Protein AF-A0A257ACP4-F1 (afdb_monomer_lite)

Secondary structure (DSSP, 8-state):
-PPPP---GGG-----HHHHH-TT-------SS-TT----TTHHHHHHHHHHHHHHHHHHHHHHHTT-

Radius of gyration: 24.51 Å; chains: 1; bounding box: 53×22×65 Å

pLDDT: mean 79.24, std 13.13, range [45.41, 94.56]

Foldseek 3Di:
DDDDDDDDPVPDPQPCPVCVPDPVSPDDDDDPPPPPPDPDPVVVVVVVVVVVVVVVVVVVVVVVVVVD

Sequence (68 aa):
MLSKARVDESKCIGCGLCAKACPRGAIRLVPLISNESANGNRLKMLEAKVSMVEAKLNEAKKDIECIK

Structure (mmCIF, N/CA/C/O backbone):
data_AF-A0A257ACP4-F1
#
_entry.id   AF-A0A257ACP4-F1
#
loop_
_atom_site.group_PDB
_atom_site.id
_atom_site.type_symbol
_atom_site.label_atom_id
_atom_site.label_alt_id
_atom_site.label_comp_id
_atom_site.label_asym_id
_atom_site.label_entity_id
_atom_site.label_seq_id
_atom_site.pdbx_PDB_ins_code
_atom_site.Cartn_x
_atom_site.Cartn_y
_atom_site.Cartn_z
_atom_site.occupancy
_atom_site.B_iso_or_equiv
_atom_site.auth_seq_id
_atom_site.auth_comp_id
_atom_site.auth_asym_id
_atom_site.auth_atom_id
_atom_site.pdbx_PDB_model_num
ATOM 1 N N . MET A 1 1 ? 9.414 -7.504 -29.230 1.00 45.41 1 MET A N 1
ATOM 2 C CA . MET A 1 1 ? 9.362 -8.301 -27.982 1.00 45.41 1 MET A CA 1
ATOM 3 C C . MET A 1 1 ? 9.924 -7.443 -26.853 1.00 45.41 1 MET A C 1
ATOM 5 O O . MET A 1 1 ? 11.008 -6.914 -27.033 1.00 45.41 1 MET A O 1
ATOM 9 N N . LEU A 1 2 ? 9.197 -7.226 -25.748 1.00 66.44 2 LEU A N 1
ATOM 10 C CA . LEU A 1 2 ? 9.748 -6.525 -24.574 1.00 66.44 2 LEU A CA 1
ATOM 11 C C . LEU A 1 2 ? 10.191 -7.561 -23.541 1.00 66.44 2 LEU A C 1
ATOM 13 O O . LEU A 1 2 ? 9.370 -8.371 -23.108 1.00 66.44 2 LEU A O 1
ATOM 17 N N . SER A 1 3 ? 11.456 -7.502 -23.136 1.00 78.06 3 SER A N 1
ATOM 18 C CA . SER A 1 3 ? 12.014 -8.314 -22.055 1.00 78.06 3 SER A CA 1
ATOM 19 C C . SER A 1 3 ? 11.313 -8.011 -20.726 1.00 78.06 3 SER A C 1
ATOM 21 O O . SER A 1 3 ? 10.975 -6.863 -20.431 1.00 78.06 3 SER A O 1
ATOM 23 N N . LYS A 1 4 ? 11.073 -9.045 -19.913 1.00 82.06 4 LYS A N 1
ATOM 24 C CA . LYS A 1 4 ? 10.452 -8.903 -18.590 1.00 82.06 4 LYS A CA 1
ATOM 25 C C . LYS A 1 4 ? 11.462 -8.299 -17.611 1.00 82.06 4 LYS A C 1
ATOM 27 O O . LYS A 1 4 ? 12.495 -8.908 -17.348 1.00 82.06 4 LYS A O 1
ATOM 32 N N . ALA A 1 5 ? 11.148 -7.131 -17.055 1.00 85.94 5 ALA A N 1
ATOM 33 C CA . ALA A 1 5 ? 11.934 -6.534 -15.980 1.00 85.94 5 ALA A CA 1
ATOM 34 C C . ALA A 1 5 ? 11.781 -7.347 -14.682 1.00 85.94 5 ALA A C 1
ATOM 36 O O . ALA A 1 5 ? 10.691 -7.841 -14.375 1.00 85.94 5 ALA A O 1
ATOM 37 N N . ARG A 1 6 ? 12.872 -7.483 -13.924 1.00 90.56 6 ARG A N 1
ATOM 38 C CA . ARG A 1 6 ? 12.893 -8.077 -12.580 1.00 90.56 6 ARG A CA 1
ATOM 39 C C . ARG A 1 6 ? 13.356 -7.020 -11.582 1.00 90.56 6 ARG A C 1
ATOM 41 O O . ARG A 1 6 ? 14.270 -6.260 -11.887 1.00 90.56 6 ARG A O 1
ATOM 48 N N . VAL A 1 7 ? 12.713 -6.977 -10.420 1.00 90.31 7 VAL A N 1
ATOM 49 C CA . VAL A 1 7 ? 13.099 -6.101 -9.308 1.00 90.31 7 VAL A CA 1
ATOM 50 C C . VAL A 1 7 ? 13.956 -6.917 -8.346 1.00 90.31 7 VAL A C 1
ATOM 52 O O . VAL A 1 7 ? 13.578 -8.028 -7.991 1.00 90.31 7 VAL A O 1
ATOM 55 N N . ASP A 1 8 ? 15.108 -6.375 -7.959 1.00 92.56 8 ASP A N 1
ATOM 56 C CA . ASP A 1 8 ? 15.931 -6.913 -6.876 1.00 92.56 8 ASP A CA 1
ATOM 57 C C . ASP A 1 8 ? 15.429 -6.315 -5.558 1.00 92.56 8 ASP A C 1
ATOM 59 O O . ASP A 1 8 ? 15.584 -5.118 -5.307 1.00 92.56 8 ASP A O 1
ATOM 63 N N . GLU A 1 9 ? 14.765 -7.136 -4.750 1.00 89.00 9 GLU A N 1
ATOM 64 C CA . GLU A 1 9 ? 14.110 -6.701 -3.514 1.00 89.00 9 GLU A CA 1
ATOM 65 C C . GLU A 1 9 ? 15.118 -6.193 -2.479 1.00 89.00 9 GLU A C 1
ATOM 67 O O . GLU A 1 9 ? 14.825 -5.231 -1.775 1.00 89.00 9 GLU A O 1
ATOM 72 N N . SER A 1 10 ? 16.341 -6.735 -2.470 1.00 93.50 10 SER A N 1
ATOM 73 C CA . SER A 1 10 ? 17.409 -6.311 -1.552 1.00 93.50 10 SER A CA 1
ATOM 74 C C . SER A 1 10 ? 17.878 -4.878 -1.810 1.00 93.50 10 SER A C 1
ATOM 76 O O . SER A 1 10 ? 18.447 -4.236 -0.930 1.00 93.50 10 SER A O 1
ATOM 78 N N . LYS A 1 11 ? 17.663 -4.370 -3.028 1.00 93.25 11 LYS A N 1
ATOM 79 C CA . LYS A 1 11 ? 18.038 -3.009 -3.448 1.00 93.25 11 LYS A CA 1
ATOM 80 C C . LYS A 1 11 ? 16.833 -2.087 -3.606 1.00 93.25 11 LYS A C 1
ATOM 82 O O . LYS A 1 11 ? 16.993 -0.898 -3.883 1.00 93.25 11 LYS A O 1
ATOM 87 N N . CYS A 1 12 ? 15.623 -2.625 -3.502 1.00 93.06 12 CYS A N 1
ATOM 88 C CA . CYS A 1 12 ? 14.404 -1.873 -3.718 1.00 93.06 12 CYS A CA 1
ATOM 89 C C . CYS A 1 12 ? 14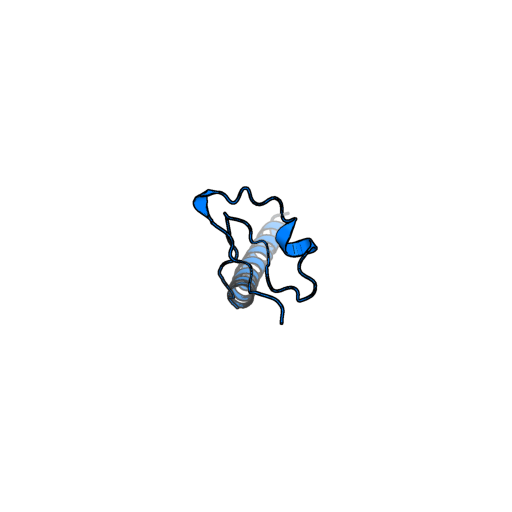.149 -0.941 -2.530 1.00 93.06 12 CYS A C 1
ATOM 91 O O . CYS A 1 12 ? 13.908 -1.388 -1.416 1.00 93.06 12 CYS A O 1
ATOM 93 N N . ILE A 1 13 ? 14.129 0.365 -2.789 1.00 93.25 13 ILE A N 1
ATOM 94 C CA . ILE A 1 13 ? 13.802 1.383 -1.777 1.00 93.25 13 ILE A CA 1
ATOM 95 C C . ILE A 1 13 ? 12.320 1.787 -1.783 1.00 93.25 13 ILE A C 1
ATOM 97 O O . ILE A 1 13 ? 11.929 2.718 -1.090 1.00 93.25 13 ILE A O 1
ATOM 101 N N . GLY A 1 14 ? 11.493 1.159 -2.627 1.00 92.50 14 GLY A N 1
ATOM 102 C CA . GLY A 1 14 ? 10.064 1.475 -2.711 1.00 92.50 14 GLY A CA 1
ATOM 103 C C . GLY A 1 14 ? 9.729 2.833 -3.345 1.00 92.50 14 GLY A C 1
ATOM 104 O O . GLY A 1 14 ? 8.707 3.420 -3.014 1.00 92.50 14 GLY A O 1
ATOM 105 N N . CYS A 1 15 ? 10.540 3.348 -4.278 1.00 94.56 15 CYS A N 1
ATOM 106 C CA . CYS A 1 15 ? 10.297 4.664 -4.898 1.00 94.56 15 CYS A CA 1
ATOM 107 C C . CYS A 1 15 ? 9.140 4.703 -5.919 1.00 94.56 15 CYS A C 1
ATOM 109 O O . CYS A 1 15 ? 8.658 5.774 -6.272 1.00 94.56 15 CYS A O 1
ATOM 111 N N . GLY A 1 16 ? 8.717 3.553 -6.454 1.00 92.62 16 GLY A N 1
ATOM 112 C CA . GLY A 1 16 ? 7.566 3.447 -7.362 1.00 92.62 16 GLY A CA 1
ATOM 113 C C . GLY A 1 16 ? 7.764 3.869 -8.818 1.00 92.62 16 GLY A C 1
ATOM 114 O O . GLY A 1 16 ? 6.844 3.711 -9.623 1.00 92.62 16 GLY A O 1
ATOM 115 N N . LEU A 1 17 ? 8.962 4.302 -9.210 1.00 94.00 17 LEU A N 1
ATOM 116 C CA . LEU A 1 17 ? 9.248 4.681 -10.600 1.00 94.00 17 LEU A CA 1
ATOM 117 C C . LEU A 1 17 ? 9.032 3.526 -11.589 1.00 94.00 17 LEU A C 1
ATOM 119 O O . LEU A 1 17 ? 8.476 3.733 -12.664 1.00 94.00 17 LEU A O 1
ATOM 123 N N . CYS A 1 18 ? 9.407 2.300 -11.214 1.00 93.25 18 CYS A N 1
ATOM 124 C CA . CYS A 1 18 ? 9.224 1.117 -12.059 1.00 93.25 18 CYS A CA 1
ATOM 125 C C . CYS A 1 18 ? 7.744 0.774 -12.301 1.00 93.25 18 CYS A C 1
ATOM 127 O O . CYS A 1 18 ? 7.390 0.363 -13.405 1.00 93.25 18 CYS A O 1
ATOM 129 N N . ALA A 1 19 ? 6.874 0.986 -11.308 1.00 92.56 19 ALA A N 1
ATOM 130 C CA . ALA A 1 19 ? 5.433 0.792 -11.450 1.00 92.56 19 ALA A CA 1
ATOM 131 C C . ALA A 1 19 ? 4.826 1.838 -12.398 1.00 92.56 19 ALA A C 1
ATOM 133 O O . ALA A 1 19 ? 4.071 1.479 -13.298 1.00 92.56 19 ALA A O 1
ATOM 134 N N . LYS A 1 20 ? 5.225 3.113 -12.264 1.00 93.25 20 LYS A N 1
ATOM 135 C CA . LYS A 1 20 ? 4.756 4.209 -13.130 1.00 93.25 20 LYS A CA 1
ATOM 136 C C . LYS A 1 20 ? 5.245 4.079 -14.574 1.00 93.25 20 LYS A C 1
ATOM 138 O O . LYS A 1 20 ? 4.510 4.387 -15.504 1.00 93.25 20 LYS A O 1
ATOM 143 N N . ALA A 1 21 ? 6.483 3.632 -14.762 1.00 92.31 21 ALA A N 1
ATOM 144 C CA . ALA A 1 21 ? 7.082 3.480 -16.082 1.00 92.31 21 ALA A CA 1
ATOM 145 C C . ALA A 1 21 ? 6.551 2.261 -16.850 1.00 92.31 21 ALA A C 1
ATOM 147 O O . ALA A 1 21 ? 6.770 2.168 -18.054 1.00 92.31 21 ALA A O 1
ATOM 148 N N . CYS A 1 22 ? 5.895 1.303 -16.184 1.00 91.44 22 CYS A N 1
ATOM 149 C CA . CYS A 1 22 ? 5.451 0.077 -16.829 1.00 91.44 22 CYS A CA 1
ATOM 150 C C . CYS A 1 22 ? 4.161 0.313 -17.638 1.00 91.44 22 CYS A C 1
ATOM 152 O O . CYS A 1 22 ? 3.085 0.391 -17.043 1.00 91.44 22 CYS A O 1
ATOM 154 N N . PRO A 1 23 ? 4.201 0.307 -18.986 1.00 90.38 23 PRO A N 1
ATOM 155 C CA . PRO A 1 23 ? 3.014 0.575 -19.804 1.00 90.38 23 PRO A CA 1
ATOM 156 C C . PRO A 1 23 ? 1.966 -0.542 -19.716 1.00 90.38 23 PRO A C 1
ATOM 158 O O . PRO A 1 23 ? 0.821 -0.356 -20.104 1.00 90.38 23 PRO A O 1
ATOM 161 N N . ARG A 1 24 ? 2.358 -1.723 -19.219 1.00 91.88 24 ARG A N 1
ATOM 162 C CA . ARG A 1 24 ? 1.466 -2.873 -19.029 1.00 91.88 24 ARG A CA 1
ATOM 163 C C . ARG A 1 24 ? 0.947 -3.007 -17.599 1.00 91.88 24 ARG A C 1
ATOM 165 O O . ARG A 1 24 ? 0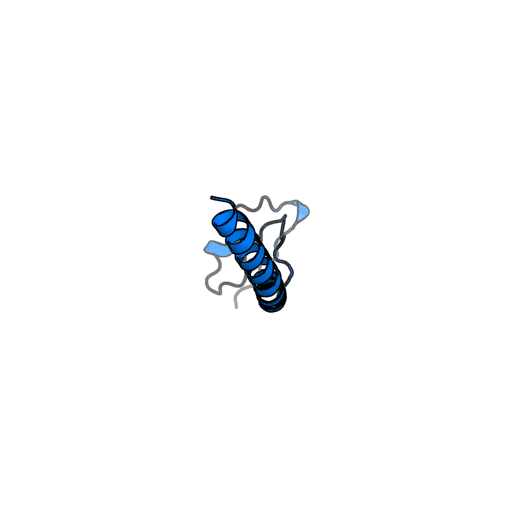.261 -3.982 -17.318 1.00 91.88 24 ARG A O 1
ATOM 172 N N . GLY A 1 25 ? 1.338 -2.113 -16.685 1.00 89.50 25 GLY A N 1
ATOM 173 C CA . GLY A 1 25 ? 0.953 -2.212 -15.274 1.00 89.50 25 GLY A CA 1
ATOM 174 C C . GLY A 1 25 ? 1.414 -3.509 -14.595 1.00 89.50 25 GLY A C 1
ATOM 175 O O . GLY A 1 25 ? 0.756 -4.002 -13.688 1.00 89.50 25 GLY A O 1
ATOM 176 N N . ALA A 1 26 ? 2.533 -4.094 -15.037 1.00 90.00 26 ALA A N 1
ATOM 177 C CA . ALA A 1 26 ? 2.995 -5.403 -14.567 1.00 90.00 26 ALA A CA 1
ATOM 178 C C . ALA A 1 26 ? 3.626 -5.384 -13.158 1.00 90.00 26 ALA A C 1
ATOM 180 O O . ALA A 1 26 ? 3.989 -6.437 -12.641 1.00 90.00 26 ALA A O 1
ATOM 181 N N . ILE A 1 27 ? 3.803 -4.203 -12.557 1.00 89.62 27 ILE A N 1
ATOM 182 C CA . ILE A 1 27 ? 4.435 -4.000 -11.247 1.00 89.62 27 ILE A CA 1
ATOM 183 C C . ILE A 1 27 ? 3.508 -3.124 -10.399 1.00 89.62 27 ILE A C 1
ATOM 185 O O . ILE A 1 27 ? 3.027 -2.099 -10.880 1.00 89.62 27 ILE A O 1
ATOM 189 N N . ARG A 1 28 ? 3.293 -3.501 -9.132 1.00 88.06 28 ARG A N 1
ATOM 190 C CA . ARG A 1 28 ? 2.486 -2.751 -8.157 1.00 88.06 28 ARG A CA 1
ATOM 191 C C . ARG A 1 28 ? 3.275 -2.546 -6.865 1.00 88.06 28 ARG A C 1
ATOM 193 O O . ARG A 1 28 ? 3.934 -3.475 -6.410 1.00 88.06 28 ARG A O 1
ATOM 200 N N . LEU A 1 29 ? 3.190 -1.353 -6.272 1.00 89.38 29 LEU A N 1
ATOM 201 C CA . LEU A 1 29 ? 3.692 -1.118 -4.916 1.00 89.38 29 LEU A CA 1
ATOM 202 C C . LEU A 1 29 ? 2.692 -1.621 -3.881 1.00 89.38 29 LEU A C 1
ATOM 204 O O . LEU A 1 29 ? 1.487 -1.407 -4.018 1.00 89.38 29 LEU A O 1
ATOM 208 N N . VAL A 1 30 ? 3.211 -2.246 -2.831 1.00 84.31 30 VAL A N 1
ATOM 209 C CA . VAL A 1 30 ? 2.444 -2.646 -1.653 1.00 84.31 30 VAL A CA 1
ATOM 210 C C . VAL A 1 30 ? 3.144 -2.122 -0.398 1.00 84.31 30 VAL A C 1
ATOM 212 O O . VAL A 1 30 ? 4.377 -2.081 -0.369 1.00 84.31 30 VAL A O 1
ATOM 215 N N . PRO A 1 31 ? 2.395 -1.686 0.625 1.00 80.81 31 PRO A N 1
ATOM 216 C CA . PRO A 1 31 ? 2.979 -1.299 1.901 1.00 80.81 31 PRO A CA 1
ATOM 217 C C . PRO A 1 31 ? 3.627 -2.513 2.584 1.00 80.81 31 PRO A C 1
ATOM 219 O O . PRO A 1 31 ? 3.026 -3.584 2.673 1.00 80.81 31 PRO A O 1
ATOM 222 N N . LEU A 1 32 ? 4.849 -2.337 3.100 1.00 74.69 32 LEU A N 1
ATOM 223 C CA . LEU A 1 32 ? 5.598 -3.395 3.803 1.00 74.69 32 LEU A CA 1
ATOM 224 C C . LEU A 1 32 ? 4.886 -3.857 5.085 1.00 74.69 32 LEU A C 1
ATOM 226 O O . LEU A 1 32 ? 4.958 -5.018 5.471 1.00 74.69 32 LEU A O 1
ATOM 230 N N . ILE A 1 33 ? 4.130 -2.949 5.696 1.00 73.94 33 ILE A N 1
ATOM 231 C CA . ILE A 1 33 ? 3.166 -3.210 6.765 1.00 73.94 33 ILE A CA 1
ATOM 232 C C . ILE A 1 33 ? 1.786 -3.355 6.139 1.00 73.94 33 ILE A C 1
ATOM 234 O O . ILE A 1 33 ? 0.960 -2.446 6.136 1.00 73.94 33 ILE A O 1
ATOM 238 N N . SER A 1 34 ? 1.551 -4.526 5.566 1.00 55.00 34 SER A N 1
ATOM 239 C CA . SER A 1 34 ? 0.219 -4.931 5.147 1.00 55.00 34 SER A CA 1
ATOM 240 C C . SER A 1 34 ? -0.535 -5.475 6.362 1.00 55.00 34 SER A C 1
ATOM 242 O O . SER A 1 34 ? -0.646 -6.687 6.530 1.00 55.00 34 SER A O 1
ATOM 244 N N . ASN A 1 35 ? -1.168 -4.599 7.147 1.00 60.06 35 ASN A N 1
ATOM 245 C CA . ASN A 1 35 ? -2.339 -5.006 7.946 1.00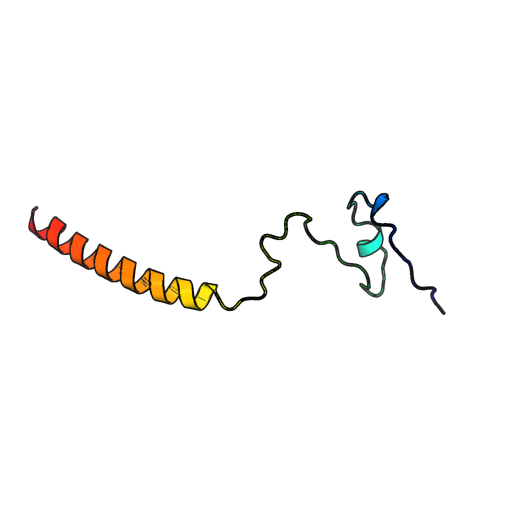 60.06 35 ASN A CA 1
ATOM 246 C C . ASN A 1 35 ? -3.568 -5.298 7.049 1.00 60.06 35 ASN A C 1
ATOM 248 O O . ASN A 1 35 ? -4.703 -5.278 7.504 1.00 60.06 35 ASN A O 1
ATOM 252 N N . GLU A 1 36 ? -3.341 -5.580 5.762 1.00 63.88 36 GLU A N 1
ATOM 253 C CA . GLU A 1 36 ? -4.339 -5.818 4.722 1.00 63.88 36 GLU A CA 1
ATOM 254 C C . GLU A 1 36 ? -3.879 -6.924 3.749 1.00 63.88 36 GLU A C 1
ATOM 256 O O . GLU A 1 36 ? -4.263 -6.956 2.586 1.00 63.88 36 GLU A O 1
ATOM 261 N N . SER A 1 37 ? -3.083 -7.892 4.222 1.00 60.38 37 SER A N 1
ATOM 262 C CA . SER A 1 37 ? -2.994 -9.207 3.556 1.00 60.38 37 SER A CA 1
ATOM 263 C C . SER A 1 37 ? -4.234 -10.083 3.802 1.00 60.38 37 SER A C 1
ATOM 265 O O . SER A 1 37 ? -4.282 -11.229 3.366 1.00 60.38 37 SER A O 1
ATOM 267 N N . ALA A 1 38 ? -5.271 -9.574 4.469 1.00 55.91 38 ALA A N 1
ATOM 268 C CA . ALA A 1 38 ? -6.534 -10.279 4.623 1.00 55.91 38 ALA A CA 1
ATOM 269 C C . ALA A 1 38 ? -7.549 -9.752 3.607 1.00 55.91 38 ALA A C 1
ATOM 271 O O . ALA A 1 38 ? -8.379 -8.901 3.914 1.00 55.91 38 ALA A O 1
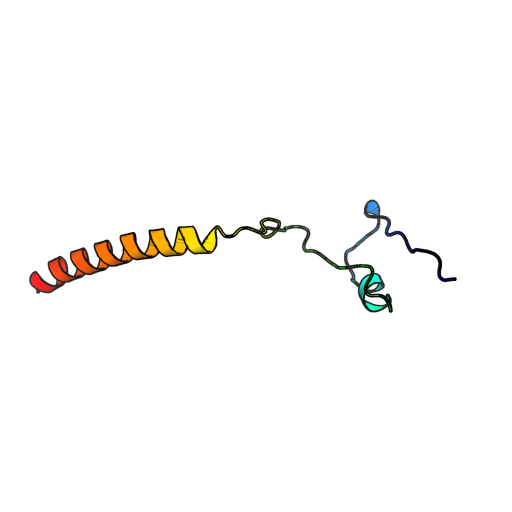ATOM 272 N N . ASN A 1 39 ? -7.549 -10.335 2.409 1.00 66.06 39 ASN A N 1
ATOM 273 C CA . ASN A 1 39 ? -8.827 -10.529 1.742 1.00 66.06 39 ASN A CA 1
ATOM 274 C C . ASN A 1 39 ? -9.704 -11.307 2.734 1.00 66.06 39 ASN A C 1
ATOM 276 O O . ASN A 1 39 ? -9.387 -12.442 3.089 1.00 66.06 39 ASN A O 1
ATOM 280 N N . GLY A 1 40 ? -10.731 -10.681 3.288 1.00 45.56 40 GLY A N 1
ATOM 281 C CA . GLY A 1 40 ? -11.482 -11.316 4.350 1.00 45.56 40 GLY A CA 1
ATOM 282 C C . GLY A 1 40 ? -12.775 -10.591 4.594 1.00 45.56 40 GLY A C 1
ATOM 283 O O . GLY A 1 40 ? -12.792 -9.503 5.157 1.00 45.56 40 GLY A O 1
ATOM 284 N N . ASN A 1 41 ? -13.867 -11.264 4.264 1.00 60.81 41 ASN A N 1
ATOM 285 C CA . ASN A 1 41 ? -15.236 -10.983 4.686 1.00 60.81 41 ASN A CA 1
ATOM 286 C C . ASN A 1 41 ? -15.416 -11.003 6.231 1.00 60.81 41 ASN A C 1
ATOM 288 O O . ASN A 1 41 ? -16.418 -11.495 6.739 1.00 60.81 41 ASN A O 1
ATOM 292 N N . ARG A 1 42 ? -14.441 -10.511 7.005 1.00 59.03 42 ARG A N 1
ATOM 293 C CA . ARG A 1 42 ? -14.406 -10.487 8.469 1.00 59.03 42 ARG A CA 1
ATOM 294 C C . ARG A 1 42 ? -15.089 -9.243 9.030 1.00 59.03 42 ARG A C 1
ATOM 296 O O . ARG A 1 42 ? -15.625 -9.315 10.131 1.00 59.03 42 ARG A O 1
ATOM 303 N N . LEU A 1 43 ? -15.130 -8.150 8.258 1.00 60.75 43 LEU A N 1
ATOM 304 C CA . LEU A 1 43 ? -15.828 -6.926 8.655 1.00 60.75 43 LEU A CA 1
ATOM 305 C C . LEU A 1 43 ? -17.335 -7.180 8.804 1.00 60.75 43 LEU A C 1
ATOM 307 O O . LEU A 1 43 ? -17.877 -6.899 9.862 1.00 60.75 43 LEU A O 1
ATOM 311 N N . LYS A 1 44 ? -17.950 -7.912 7.863 1.00 64.50 44 LYS A N 1
ATOM 312 C CA . LYS A 1 44 ? -19.377 -8.285 7.923 1.00 64.50 44 LYS A CA 1
ATOM 313 C C . LYS A 1 44 ? -19.759 -9.063 9.185 1.00 64.50 44 LYS A C 1
ATOM 315 O O . LYS A 1 44 ? -20.857 -8.908 9.710 1.00 64.50 44 LYS A O 1
ATOM 320 N N . MET A 1 45 ? -18.856 -9.906 9.693 1.00 65.31 45 MET A N 1
ATOM 321 C CA . MET A 1 45 ? -19.094 -10.652 10.934 1.00 65.31 45 MET A CA 1
ATOM 322 C C . MET A 1 45 ? -18.839 -9.814 12.188 1.00 65.31 45 MET A C 1
ATOM 324 O O . MET A 1 45 ? -19.443 -10.077 13.227 1.00 65.31 45 MET A O 1
ATOM 328 N N . LEU A 1 46 ? -17.934 -8.836 12.115 1.00 72.44 46 LEU A N 1
ATOM 329 C CA . LEU A 1 46 ? -17.691 -7.910 13.214 1.00 72.44 46 LEU A CA 1
ATOM 330 C C . LEU A 1 46 ? -18.847 -6.913 13.337 1.00 72.44 46 LEU A C 1
ATOM 332 O O . LEU A 1 46 ? -19.329 -6.715 14.443 1.00 72.44 46 LEU A O 1
ATOM 336 N N . GLU A 1 47 ? -19.361 -6.392 12.224 1.00 72.94 47 GLU A N 1
ATOM 337 C CA . GLU A 1 47 ? -20.531 -5.503 12.178 1.00 72.94 47 GLU A CA 1
ATOM 338 C C . GLU A 1 47 ? -21.772 -6.168 1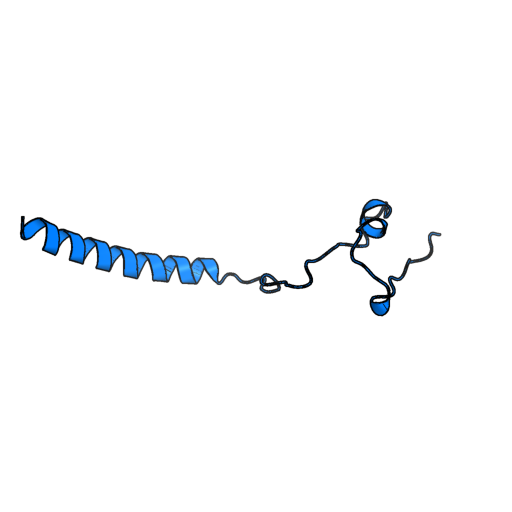2.800 1.00 72.94 47 GLU A C 1
ATOM 340 O O . GLU A 1 47 ? -22.455 -5.564 13.624 1.00 72.94 47 GLU A O 1
ATOM 345 N N . ALA A 1 48 ? -22.007 -7.454 12.512 1.00 76.12 48 ALA A N 1
ATOM 346 C CA . ALA A 1 48 ? -23.090 -8.218 13.137 1.00 76.12 48 ALA A CA 1
ATOM 347 C C . ALA A 1 48 ? -22.903 -8.436 14.654 1.00 76.12 48 ALA A C 1
ATOM 349 O O . ALA A 1 48 ? -23.879 -8.570 15.385 1.00 76.12 48 ALA A O 1
ATOM 350 N N . LYS A 1 49 ? -21.660 -8.486 15.151 1.00 77.50 49 LYS A N 1
ATOM 351 C CA . LYS A 1 49 ? -21.382 -8.553 16.598 1.00 77.50 49 LYS A CA 1
ATOM 352 C C . LYS A 1 49 ? -21.489 -7.181 17.263 1.00 77.50 49 LYS A C 1
ATOM 354 O O . LYS A 1 49 ? -21.930 -7.107 18.408 1.00 77.50 49 LYS A O 1
ATOM 359 N N . VAL A 1 50 ? -21.099 -6.118 16.559 1.00 85.62 50 VAL A N 1
ATOM 360 C CA . VAL A 1 50 ? -21.190 -4.727 17.024 1.00 85.62 50 VAL A CA 1
ATOM 361 C C . VAL A 1 50 ? -22.652 -4.347 17.263 1.00 85.62 50 VAL A C 1
ATOM 363 O O . VAL A 1 50 ? -22.959 -3.867 18.351 1.00 85.62 50 VAL A O 1
ATOM 366 N N . SER A 1 51 ? -23.572 -4.712 16.363 1.00 84.00 51 SER A N 1
ATOM 367 C CA . SER A 1 51 ? -25.004 -4.417 16.535 1.00 84.00 51 SER A CA 1
ATOM 368 C C . SER A 1 51 ? -25.625 -5.058 17.788 1.00 84.00 51 SER A C 1
ATOM 370 O O . SER A 1 51 ? -26.463 -4.447 18.451 1.00 84.00 51 SER A O 1
ATOM 372 N N . MET A 1 52 ? -25.180 -6.257 18.185 1.00 74.62 52 MET A N 1
ATOM 373 C CA . MET A 1 52 ? -25.629 -6.896 19.432 1.00 74.62 52 MET A CA 1
ATOM 374 C C . MET A 1 52 ? -25.128 -6.160 20.683 1.00 74.62 52 MET A C 1
ATOM 376 O O . MET A 1 52 ? -25.828 -6.117 21.697 1.00 74.62 52 MET A O 1
ATOM 380 N N . VAL A 1 53 ? -23.917 -5.597 20.632 1.00 90.44 53 VAL A N 1
ATOM 381 C CA . VAL A 1 53 ? -23.343 -4.811 21.735 1.00 90.44 53 VAL A CA 1
ATOM 382 C C . VAL A 1 53 ? -24.014 -3.442 21.819 1.00 90.44 53 VAL A C 1
ATOM 384 O O . VAL A 1 53 ? -24.367 -3.008 22.913 1.00 90.44 53 VAL A O 1
ATOM 387 N N . GLU A 1 54 ? -24.257 -2.792 20.683 1.00 89.38 54 GLU A N 1
ATOM 388 C CA . GLU A 1 54 ? -24.954 -1.505 20.614 1.00 89.38 54 GLU A CA 1
ATOM 389 C C . GLU A 1 54 ? -26.397 -1.608 21.112 1.00 89.38 54 GLU A C 1
ATOM 391 O O . GLU A 1 54 ? -26.842 -0.747 21.868 1.00 89.38 54 GLU A O 1
ATOM 396 N N . ALA A 1 55 ? -27.115 -2.682 20.768 1.00 83.88 55 ALA A N 1
ATOM 397 C CA . ALA A 1 55 ? -28.461 -2.928 21.279 1.00 83.88 55 ALA A CA 1
ATOM 398 C C . ALA A 1 55 ? -28.478 -3.055 22.812 1.00 83.88 55 ALA A C 1
ATOM 400 O O . ALA A 1 55 ? -29.295 -2.417 23.473 1.00 83.88 55 ALA A O 1
ATOM 401 N N . LYS A 1 56 ? -27.533 -3.811 23.390 1.00 86.00 56 LYS A N 1
ATOM 402 C CA . LYS A 1 56 ? -27.390 -3.931 24.852 1.00 86.00 56 LYS A CA 1
ATOM 403 C C . LYS A 1 56 ? -26.993 -2.612 25.512 1.00 86.00 56 LYS A C 1
ATOM 405 O O . LYS A 1 56 ? -27.501 -2.293 26.582 1.00 86.00 56 LYS A O 1
ATOM 410 N N . LEU A 1 57 ? -26.112 -1.841 24.874 1.00 85.44 57 LEU A N 1
ATOM 411 C CA . LEU A 1 57 ? -25.728 -0.511 25.342 1.00 85.44 57 LEU A CA 1
ATOM 412 C C . LEU A 1 57 ? -26.921 0.453 25.315 1.00 85.44 57 LEU A C 1
ATOM 414 O O . LEU A 1 57 ? -27.067 1.262 26.224 1.00 85.44 57 LEU A O 1
ATOM 418 N N . ASN A 1 58 ? -27.771 0.376 24.294 1.00 85.56 58 ASN A N 1
ATOM 419 C CA . ASN A 1 58 ? -28.954 1.222 24.178 1.00 85.56 58 ASN A CA 1
ATOM 420 C C . ASN A 1 58 ? -30.057 0.825 25.164 1.00 85.56 58 ASN A C 1
ATOM 422 O O . ASN A 1 58 ? -30.733 1.715 25.666 1.00 85.56 58 ASN A O 1
ATOM 426 N N . GLU A 1 59 ? -30.205 -0.460 25.495 1.00 81.25 59 GLU A N 1
ATOM 427 C CA . GLU A 1 59 ? -31.092 -0.879 26.587 1.00 81.25 59 GLU A CA 1
ATOM 428 C C . GLU A 1 59 ? -30.594 -0.346 27.937 1.00 81.25 59 GLU A C 1
ATOM 430 O O . GLU A 1 59 ? -31.320 0.370 28.619 1.00 81.25 59 GLU A O 1
ATOM 435 N N . ALA A 1 60 ? -29.308 -0.545 28.244 1.00 81.88 60 ALA A N 1
ATOM 436 C CA . ALA A 1 60 ? -28.701 -0.026 29.471 1.00 81.88 60 ALA A CA 1
ATOM 437 C C . ALA A 1 60 ? -28.789 1.511 29.579 1.00 81.88 60 ALA A C 1
ATOM 439 O O . ALA A 1 60 ? -28.873 2.065 30.672 1.00 81.88 60 ALA A O 1
ATOM 440 N N . LYS A 1 61 ? -28.784 2.228 28.447 1.00 83.62 61 LYS A N 1
ATOM 441 C CA . LYS A 1 61 ? -29.006 3.682 28.419 1.00 83.62 61 LYS A CA 1
ATOM 442 C C . LYS A 1 61 ? -30.441 4.074 28.786 1.00 83.62 61 LYS A C 1
ATOM 444 O O . LYS A 1 61 ? -30.598 5.113 29.420 1.00 83.62 61 LYS A O 1
ATOM 449 N N . LYS A 1 62 ? -31.462 3.280 28.436 1.00 79.00 62 LYS A N 1
ATOM 450 C CA . LYS A 1 62 ? -32.850 3.540 28.870 1.00 79.00 62 LYS A CA 1
ATOM 451 C C . LYS A 1 62 ? -33.009 3.349 30.373 1.00 79.00 62 LYS A C 1
ATOM 453 O O . LYS A 1 62 ? -33.690 4.146 31.011 1.00 79.00 62 LYS A O 1
ATOM 458 N N . ASP A 1 63 ? -32.325 2.355 30.938 1.00 74.06 63 ASP A N 1
ATOM 459 C CA . ASP A 1 63 ? -32.309 2.140 32.388 1.00 74.06 63 ASP A CA 1
ATOM 460 C C . ASP A 1 63 ? -31.706 3.348 33.123 1.00 74.06 63 ASP A C 1
ATOM 462 O O . ASP A 1 63 ? -32.204 3.755 34.167 1.00 74.06 63 ASP A O 1
ATOM 466 N N . ILE A 1 64 ? -30.671 3.975 32.549 1.00 76.06 64 ILE A N 1
ATOM 467 C CA . ILE A 1 64 ? -30.064 5.204 33.086 1.00 76.06 64 ILE A CA 1
ATOM 468 C C . ILE A 1 64 ? -30.983 6.424 32.901 1.00 76.06 64 ILE A C 1
ATOM 470 O O . ILE A 1 64 ? -31.040 7.280 33.782 1.00 76.06 64 ILE A O 1
ATOM 474 N N . GLU A 1 65 ? -31.700 6.529 31.777 1.00 71.25 65 GLU A N 1
ATOM 475 C CA . GLU A 1 65 ? -32.661 7.616 31.533 1.00 71.25 65 GLU A CA 1
ATOM 476 C C . GLU A 1 65 ? -33.844 7.568 32.509 1.00 71.25 65 GLU A C 1
ATOM 478 O O . GLU A 1 65 ? -34.294 8.615 32.958 1.00 71.25 65 GLU A O 1
ATOM 483 N N . CYS A 1 66 ? -34.272 6.372 32.921 1.00 57.62 66 CYS A N 1
ATOM 484 C CA . CYS A 1 66 ? -35.333 6.176 33.913 1.00 57.62 66 CYS A CA 1
ATOM 485 C C . CYS A 1 66 ? -34.910 6.513 35.364 1.00 57.62 66 CYS A C 1
ATOM 487 O O . CYS A 1 66 ? -35.744 6.470 36.269 1.00 57.62 66 CYS A O 1
ATOM 489 N N . ILE A 1 67 ? -33.627 6.820 35.607 1.00 68.19 67 ILE A N 1
ATOM 490 C CA . ILE A 1 67 ? -33.091 7.251 36.916 1.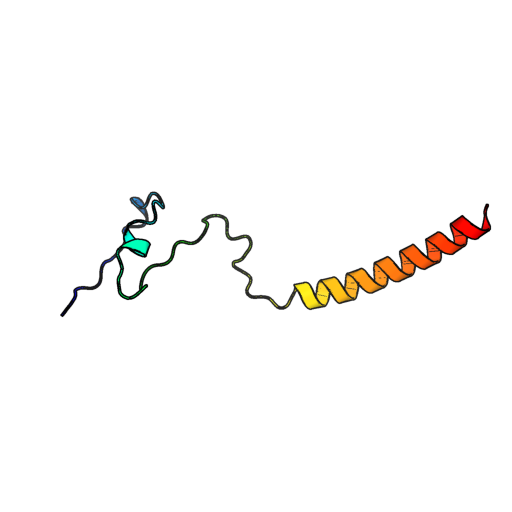00 68.19 67 ILE A CA 1
ATOM 491 C C . ILE A 1 67 ? -32.997 8.794 37.006 1.00 68.19 67 ILE A C 1
ATOM 493 O O . ILE A 1 67 ? -32.667 9.332 38.064 1.00 68.19 67 ILE A O 1
ATOM 497 N N . LYS A 1 68 ? -33.292 9.520 35.918 1.00 61.94 68 LYS A N 1
ATOM 498 C CA . LYS A 1 68 ? -33.465 10.983 35.927 1.00 61.94 68 LYS A CA 1
ATOM 499 C C . LYS A 1 68 ? -34.910 11.367 36.216 1.00 61.94 68 LYS A C 1
ATOM 501 O O . LYS A 1 68 ? -35.079 12.403 36.894 1.00 61.94 68 LYS A O 1
#